Protein AF-A0AB34H4Z7-F1 (afdb_monomer_lite)

pLDDT: mean 79.8, std 16.83, range [40.38, 98.0]

Foldseek 3Di:
DDDDDDPPDDDWDQDPDPDPDDDPPGDIQLAADLVVLLVVLLVVCPDPVNPVHDDDPALDDSHHPDSVSSVVSNCSSVDDDPDDDDDDPVCPDPVVVVVVVVVVVVVPDPDDD

Structure (mmCIF, N/CA/C/O backbone):
data_AF-A0AB34H4Z7-F1
#
_entry.id   AF-A0AB34H4Z7-F1
#
loop_
_atom_site.group_PDB
_atom_site.id
_atom_site.type_symbol
_atom_site.label_atom_id
_atom_site.label_alt_id
_atom_site.label_comp_id
_atom_site.label_asym_id
_atom_site.label_entity_id
_atom_site.label_seq_id
_atom_site.pdbx_PDB_ins_code
_atom_site.Cartn_x
_atom_site.Cartn_y
_atom_site.Cartn_z
_atom_site.occupancy
_atom_site.B_iso_or_equiv
_atom_site.auth_seq_id
_atom_site.auth_comp_id
_atom_site.auth_asym_id
_atom_site.auth_atom_id
_atom_site.pdbx_PDB_model_num
ATOM 1 N N . ILE A 1 1 ? 0.964 34.616 20.577 1.00 40.38 1 ILE A N 1
ATOM 2 C CA . ILE A 1 1 ? 1.084 34.335 19.128 1.00 40.38 1 ILE A CA 1
ATOM 3 C C . ILE A 1 1 ? 0.411 33.001 18.843 1.00 40.38 1 ILE A C 1
ATOM 5 O O . ILE A 1 1 ? 0.874 31.980 19.324 1.00 40.38 1 ILE A O 1
ATOM 9 N N . SER A 1 2 ? -0.762 33.045 18.213 1.00 47.03 2 SER A N 1
ATOM 10 C CA . SER A 1 2 ? -1.578 31.863 17.923 1.00 47.03 2 SER A CA 1
ATOM 11 C C . SER A 1 2 ? -1.133 31.274 16.587 1.00 47.03 2 SER A C 1
ATOM 13 O O . SER A 1 2 ? -1.359 31.880 15.540 1.00 47.03 2 SER A O 1
ATOM 15 N N . SER A 1 3 ? -0.448 30.135 16.625 1.00 44.44 3 SER A N 1
ATOM 16 C CA . SER A 1 3 ? -0.067 29.370 15.438 1.00 44.44 3 SER A CA 1
ATOM 17 C C . SER A 1 3 ? -1.250 28.479 15.060 1.00 44.44 3 SER A C 1
ATOM 19 O O . SER A 1 3 ? -1.448 27.418 15.645 1.00 44.44 3 SER A O 1
ATOM 21 N N . SER A 1 4 ? -2.076 28.921 14.112 1.00 50.47 4 SER A N 1
ATOM 22 C CA . SER A 1 4 ? -3.092 28.039 13.524 1.00 50.47 4 SER A CA 1
ATOM 23 C C . SER A 1 4 ? -2.385 26.949 12.708 1.00 50.47 4 SER A C 1
ATOM 25 O O . SER A 1 4 ? -1.538 27.295 11.879 1.00 50.47 4 SER A O 1
ATOM 27 N N . PRO A 1 5 ? -2.682 25.653 12.913 1.00 59.00 5 PRO A N 1
ATOM 28 C CA . PRO A 1 5 ? -2.107 24.603 12.087 1.00 59.00 5 PRO A CA 1
ATOM 29 C C . PRO A 1 5 ? -2.679 24.739 10.672 1.00 59.00 5 PRO A C 1
ATOM 31 O O . PRO A 1 5 ? -3.896 24.780 10.487 1.00 59.00 5 PRO A O 1
ATOM 34 N N . LEU A 1 6 ? -1.805 24.849 9.667 1.00 52.78 6 LEU A N 1
ATOM 35 C CA . LEU A 1 6 ? -2.246 24.769 8.278 1.00 52.78 6 LEU A CA 1
ATOM 36 C C . LEU A 1 6 ? -2.942 23.415 8.066 1.00 52.78 6 LEU A C 1
ATOM 38 O O . LEU A 1 6 ? -2.390 22.391 8.477 1.00 52.78 6 LEU A O 1
ATOM 42 N N . PRO A 1 7 ? -4.119 23.377 7.418 1.00 54.91 7 PRO A N 1
ATOM 43 C CA . PRO A 1 7 ? -4.779 22.118 7.122 1.00 54.91 7 PRO A CA 1
ATOM 44 C C . PRO A 1 7 ? -3.868 21.269 6.231 1.00 54.91 7 PRO A C 1
ATOM 46 O O . PRO A 1 7 ? -3.464 21.687 5.142 1.00 54.91 7 PRO A O 1
ATOM 49 N N . SER A 1 8 ? -3.523 20.080 6.723 1.00 56.69 8 SER A N 1
ATOM 50 C CA . SER A 1 8 ? -2.687 19.089 6.051 1.00 56.69 8 SER A CA 1
ATOM 51 C C . SER A 1 8 ? -3.429 18.495 4.848 1.00 56.69 8 SER A C 1
ATOM 53 O O . SER A 1 8 ? -3.976 17.399 4.883 1.00 56.69 8 SER A O 1
ATOM 55 N N . GLY A 1 9 ? -3.452 19.253 3.754 1.00 61.50 9 GLY A N 1
ATOM 56 C CA . GLY A 1 9 ? -3.860 18.805 2.428 1.00 61.50 9 GLY A CA 1
ATOM 57 C C . GLY A 1 9 ? -5.324 19.081 2.042 1.00 61.50 9 GLY A C 1
ATOM 58 O O . GLY A 1 9 ? -6.151 19.395 2.892 1.00 61.50 9 GLY A O 1
ATOM 59 N N . PRO A 1 10 ? -5.661 18.975 0.738 1.00 54.00 10 PRO A N 1
ATOM 60 C CA . PRO A 1 10 ? -7.016 19.101 0.230 1.00 54.00 10 PRO A CA 1
ATOM 61 C C . PRO A 1 10 ? -8.047 18.305 1.026 1.00 54.00 10 PRO A C 1
ATOM 63 O O . PRO A 1 10 ? -8.003 17.077 1.092 1.00 54.00 10 PRO A O 1
ATOM 66 N N . THR A 1 11 ? -8.990 19.060 1.578 1.00 59.22 11 THR A N 1
ATOM 67 C CA . THR A 1 11 ? -10.272 18.616 2.114 1.00 59.22 11 THR A CA 1
ATOM 68 C C . THR A 1 11 ? -11.044 17.876 1.024 1.00 59.22 11 THR A C 1
ATOM 70 O O . THR A 1 11 ? -10.968 18.263 -0.144 1.00 59.22 11 THR A O 1
ATOM 73 N N . GLN A 1 12 ? -11.791 16.833 1.392 1.00 58.12 12 GLN A N 1
ATOM 74 C CA . GLN A 1 12 ? -12.688 16.106 0.493 1.00 58.12 12 GLN A CA 1
ATOM 75 C C . GLN A 1 12 ? -13.568 17.107 -0.276 1.00 58.12 12 GLN A C 1
ATOM 77 O O . GLN A 1 12 ? -14.460 17.737 0.291 1.00 58.12 12 GLN A O 1
ATOM 82 N N . ARG A 1 13 ? -13.274 17.316 -1.565 1.00 60.69 13 ARG A N 1
ATOM 83 C CA . ARG A 1 13 ? -14.014 18.245 -2.425 1.00 60.69 13 ARG A CA 1
ATOM 84 C C . ARG A 1 13 ? -15.019 17.459 -3.248 1.00 60.69 13 ARG A C 1
ATOM 86 O O . ARG A 1 13 ? -14.662 16.476 -3.897 1.00 60.69 13 ARG A O 1
ATOM 93 N N . ARG A 1 14 ? -16.273 17.911 -3.217 1.00 60.28 14 ARG A N 1
ATOM 94 C CA . ARG A 1 14 ? -17.305 17.466 -4.154 1.00 60.28 14 ARG A CA 1
ATOM 95 C C . ARG A 1 14 ? -16.842 17.870 -5.555 1.00 60.28 14 ARG A C 1
ATOM 97 O O . ARG A 1 14 ? -16.474 19.028 -5.756 1.00 60.28 14 ARG A O 1
ATOM 104 N N . LEU A 1 15 ? -16.789 16.927 -6.489 1.00 60.47 15 LEU A N 1
ATOM 105 C CA . LEU A 1 15 ? -16.397 17.233 -7.859 1.00 60.47 15 LEU A CA 1
ATOM 106 C C . LEU A 1 15 ? -17.544 18.002 -8.522 1.00 60.47 15 LEU A C 1
ATOM 108 O O . LEU A 1 15 ? -18.683 17.537 -8.534 1.00 60.47 15 LEU A O 1
ATOM 112 N N . SER A 1 16 ? -17.251 19.187 -9.057 1.00 60.22 16 SER A N 1
ATOM 113 C CA . SER A 1 16 ? -18.210 19.963 -9.844 1.00 60.22 16 SER A CA 1
ATOM 114 C C . SER A 1 16 ? -18.352 19.315 -11.218 1.00 60.22 16 SER A C 1
ATOM 116 O O . SER A 1 16 ? -17.620 19.651 -12.145 1.00 60.22 16 SER A O 1
ATOM 118 N N . VAL A 1 17 ? -19.260 18.349 -11.336 1.00 61.62 17 VAL A N 1
ATOM 119 C CA . VAL A 1 17 ? -19.573 17.676 -12.602 1.00 61.62 17 VAL A CA 1
ATOM 120 C C . VAL A 1 17 ? -21.018 18.001 -12.962 1.00 61.62 17 VAL A C 1
ATOM 122 O O . VAL A 1 17 ? -21.918 17.777 -12.156 1.00 61.62 17 VAL A O 1
ATOM 125 N N . SER A 1 18 ? -21.254 18.547 -14.155 1.00 59.59 18 SER A N 1
ATOM 126 C CA . SER A 1 18 ? -22.606 18.786 -14.671 1.00 59.59 18 SER A CA 1
ATOM 127 C C . SER A 1 18 ? -23.270 17.439 -14.984 1.00 59.59 18 SER A C 1
ATOM 129 O O . SER A 1 18 ? -23.077 16.881 -16.061 1.00 59.59 18 SER A O 1
ATOM 131 N N . ALA A 1 19 ? -24.005 16.870 -14.026 1.00 54.97 19 ALA A N 1
ATOM 132 C CA . ALA A 1 19 ? -24.731 15.617 -14.215 1.00 54.97 19 ALA A CA 1
ATOM 133 C C . ALA A 1 19 ? -25.939 15.848 -15.142 1.00 54.97 19 ALA A C 1
ATOM 135 O O . ALA A 1 19 ? -26.881 16.546 -14.778 1.00 54.97 19 ALA A O 1
ATOM 136 N N . SER A 1 20 ? -25.911 15.281 -16.352 1.00 62.50 20 SER A N 1
ATOM 137 C CA . SER A 1 20 ? -26.984 15.471 -17.338 1.00 62.50 20 SER A CA 1
ATOM 138 C C . SER A 1 20 ? -28.192 14.548 -17.136 1.00 62.50 20 SER A C 1
ATOM 140 O O . SER A 1 20 ? -29.226 14.809 -17.745 1.00 62.50 20 SER A O 1
ATOM 142 N N . ILE A 1 21 ? -28.114 13.464 -16.355 1.00 54.16 21 ILE A N 1
ATOM 143 C CA . ILE A 1 21 ? -29.220 12.497 -16.240 1.00 54.16 21 ILE A CA 1
ATOM 144 C C . ILE A 1 21 ? -29.235 11.873 -14.834 1.00 54.16 21 ILE A C 1
ATOM 146 O O . ILE A 1 21 ? -28.353 11.095 -14.501 1.00 54.16 21 ILE A O 1
ATOM 150 N N . GLY A 1 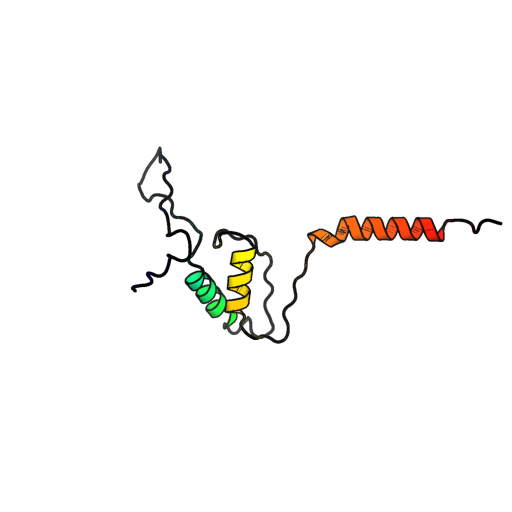22 ? -30.264 12.204 -14.042 1.00 58.66 22 GLY A N 1
ATOM 151 C CA . GLY A 1 22 ? -30.787 11.385 -12.937 1.00 58.66 22 GLY A CA 1
ATOM 152 C C . GLY A 1 22 ? -29.967 11.281 -11.640 1.00 58.66 22 GLY A C 1
ATOM 153 O O . GLY A 1 22 ? -29.155 10.378 -11.497 1.00 58.66 22 GLY A O 1
ATOM 154 N N . GLY A 1 23 ? -30.316 12.098 -10.636 1.00 55.75 23 GLY A N 1
ATOM 155 C CA . GLY A 1 23 ? -30.021 11.834 -9.217 1.00 55.75 23 GLY A CA 1
ATOM 156 C C . GLY A 1 23 ? -28.739 12.480 -8.678 1.00 55.75 23 GLY A C 1
ATOM 157 O O . GLY A 1 23 ? -27.633 12.009 -8.909 1.00 55.75 23 GLY A O 1
ATOM 158 N N . ASP A 1 24 ? -28.902 13.560 -7.914 1.00 57.03 24 ASP A N 1
ATOM 159 C CA . ASP A 1 24 ? -27.840 14.428 -7.392 1.00 57.03 24 ASP A CA 1
ATOM 160 C C . ASP A 1 24 ? -27.138 13.853 -6.142 1.00 57.03 24 ASP A C 1
ATOM 162 O O . ASP A 1 24 ? -27.225 14.385 -5.034 1.00 57.03 24 ASP A O 1
ATOM 166 N N . THR A 1 25 ? -26.414 12.747 -6.304 1.00 55.72 25 THR A N 1
ATOM 167 C CA . THR A 1 25 ? -25.305 12.410 -5.397 1.00 55.72 25 THR A CA 1
ATOM 168 C C . THR A 1 25 ? -24.002 12.736 -6.108 1.00 55.72 25 THR A C 1
ATOM 170 O O . THR A 1 25 ? -23.368 11.863 -6.696 1.00 55.72 25 THR A O 1
ATOM 173 N N . GLY A 1 26 ? -23.642 14.025 -6.113 1.00 58.47 26 GLY A N 1
ATOM 174 C CA . GLY A 1 26 ? -22.403 14.521 -6.714 1.00 58.47 26 GLY A CA 1
ATOM 175 C C . GLY A 1 26 ? -21.184 13.660 -6.365 1.00 58.47 26 GLY A C 1
ATOM 176 O O . GLY A 1 26 ? -21.018 13.232 -5.223 1.00 58.47 26 GLY A O 1
ATOM 177 N N . LEU A 1 27 ? -20.334 13.402 -7.362 1.00 60.84 27 LEU A N 1
ATOM 178 C CA . LEU A 1 27 ? -19.184 12.512 -7.221 1.00 60.84 27 LEU A CA 1
ATOM 179 C C . LEU A 1 27 ? -18.227 13.037 -6.139 1.00 60.84 27 LEU A C 1
ATOM 181 O O . LEU A 1 27 ? -17.827 14.207 -6.140 1.00 60.84 27 LEU A O 1
ATOM 185 N N . VAL A 1 28 ? -17.865 12.162 -5.205 1.00 64.00 28 VAL A N 1
ATOM 186 C CA . VAL A 1 28 ? -16.898 12.442 -4.140 1.00 64.00 28 VAL A CA 1
ATOM 187 C C . VAL A 1 28 ? -15.535 11.877 -4.522 1.00 64.00 28 VAL A C 1
ATOM 189 O O . VAL A 1 28 ? -15.440 10.812 -5.124 1.00 64.00 28 VAL A O 1
ATOM 192 N N . SER A 1 29 ? -14.471 12.603 -4.184 1.00 75.06 29 SER A N 1
ATOM 193 C CA . SER A 1 29 ? -13.097 12.126 -4.354 1.00 75.06 29 SER A CA 1
ATOM 194 C C . SER A 1 29 ? -12.893 10.787 -3.636 1.00 75.06 29 SER A C 1
ATOM 196 O O . SER A 1 29 ? -13.165 10.694 -2.442 1.00 75.06 29 SER A O 1
ATOM 198 N N . CYS A 1 30 ? -12.358 9.785 -4.340 1.00 84.50 30 CYS A N 1
ATOM 199 C CA . CYS A 1 30 ? -11.953 8.508 -3.743 1.00 84.50 30 CYS A CA 1
ATOM 200 C C . CYS A 1 30 ? -10.691 8.636 -2.879 1.00 84.50 30 CYS A C 1
ATOM 202 O O . CYS A 1 30 ? -10.419 7.748 -2.078 1.00 84.50 30 CYS A O 1
ATOM 204 N N . VAL A 1 31 ? -9.946 9.742 -3.010 1.00 91.25 31 VAL A N 1
ATOM 205 C CA . VAL A 1 31 ? -8.782 10.028 -2.167 1.00 91.25 31 VAL A CA 1
ATOM 206 C C . VAL A 1 31 ? -9.231 10.186 -0.721 1.00 91.25 31 VAL A C 1
ATOM 208 O O . VAL A 1 31 ? -9.999 11.097 -0.400 1.00 91.25 31 VAL A O 1
ATOM 211 N N . LEU A 1 32 ? -8.708 9.323 0.139 1.00 92.69 32 LEU A N 1
ATOM 212 C CA . LEU A 1 32 ? -8.980 9.314 1.565 1.00 92.69 32 LEU A CA 1
ATOM 213 C C . LEU A 1 32 ? -8.026 10.272 2.299 1.00 92.69 32 LEU A C 1
ATOM 215 O O . LEU A 1 32 ? -6.912 10.530 1.830 1.00 92.69 32 LEU A O 1
ATOM 219 N N . PRO A 1 33 ? -8.419 10.791 3.476 1.00 93.44 33 PRO A N 1
ATOM 220 C CA . PRO A 1 33 ? -7.460 11.358 4.418 1.00 93.44 33 PRO A CA 1
ATOM 221 C C . PRO A 1 33 ? -6.369 10.328 4.750 1.00 93.44 33 PRO A C 1
ATOM 223 O O . PRO A 1 33 ? -6.683 9.163 4.990 1.00 93.44 33 PRO A O 1
ATOM 226 N N . GLU A 1 34 ? -5.102 10.753 4.793 1.00 95.12 34 GLU A N 1
ATOM 227 C CA . GLU A 1 34 ? -3.957 9.845 5.004 1.00 95.12 34 GLU A CA 1
ATOM 228 C C . GLU A 1 34 ? -4.084 9.015 6.286 1.00 95.12 34 GLU A C 1
ATOM 230 O O . GLU A 1 34 ? -3.752 7.832 6.289 1.00 95.12 34 GLU A O 1
ATOM 235 N N . GLU A 1 35 ? -4.611 9.613 7.356 1.00 95.62 35 GLU A N 1
ATOM 236 C CA . GLU A 1 35 ? -4.823 8.936 8.639 1.00 95.62 35 GLU A CA 1
ATOM 237 C C . GLU A 1 35 ? -5.823 7.781 8.506 1.00 95.62 35 GLU A C 1
ATOM 239 O O . GLU A 1 35 ? -5.569 6.668 8.956 1.00 95.62 35 GLU A O 1
ATOM 244 N N . LEU A 1 36 ? -6.930 8.024 7.798 1.00 95.88 36 LEU A N 1
ATOM 245 C CA . LEU A 1 36 ? -7.980 7.036 7.571 1.00 95.88 36 LEU A CA 1
ATOM 246 C C . LEU A 1 36 ? -7.476 5.916 6.656 1.00 95.88 36 LEU A C 1
ATOM 248 O O . LEU A 1 36 ? -7.721 4.742 6.924 1.00 95.88 36 LEU A O 1
ATOM 252 N N . PHE A 1 37 ? -6.720 6.257 5.608 1.00 96.19 37 PHE A N 1
ATOM 253 C CA . PHE A 1 37 ? -6.118 5.249 4.737 1.00 96.19 37 PHE A CA 1
ATOM 254 C C . PHE A 1 37 ? -5.101 4.380 5.490 1.00 96.19 37 PHE A C 1
ATOM 256 O O . PHE A 1 37 ? -5.130 3.156 5.375 1.00 96.19 37 PHE A O 1
ATOM 263 N N . THR A 1 38 ? -4.253 5.002 6.314 1.00 97.88 38 THR A N 1
ATOM 264 C CA . THR A 1 38 ? -3.291 4.304 7.180 1.00 97.88 38 THR A CA 1
ATOM 265 C C . THR A 1 38 ? -4.002 3.364 8.152 1.00 97.88 38 THR A C 1
ATOM 267 O O . THR A 1 38 ? -3.590 2.214 8.295 1.00 97.88 38 THR A O 1
ATOM 270 N N . GLN A 1 39 ? -5.089 3.817 8.782 1.00 98.00 39 GLN A N 1
ATOM 271 C CA . GLN A 1 39 ? -5.857 3.011 9.728 1.00 98.00 39 GLN A CA 1
ATOM 272 C C . GLN A 1 39 ? -6.474 1.775 9.060 1.00 98.00 39 GLN A C 1
ATOM 274 O O . GLN A 1 39 ? -6.291 0.667 9.560 1.00 98.00 39 GLN A O 1
ATOM 279 N N . ILE A 1 40 ? -7.130 1.936 7.904 1.00 97.69 40 ILE A N 1
ATOM 280 C CA . ILE A 1 40 ? -7.706 0.809 7.149 1.00 97.69 40 ILE A CA 1
ATOM 281 C C . ILE A 1 40 ? -6.628 -0.230 6.810 1.00 97.69 40 ILE A C 1
ATOM 283 O O . ILE A 1 40 ? -6.837 -1.433 6.981 1.00 97.69 40 ILE A O 1
ATOM 287 N N . LEU A 1 41 ? -5.465 0.226 6.334 1.00 97.44 41 LEU A N 1
ATOM 288 C CA . LEU A 1 41 ? -4.343 -0.657 6.016 1.00 97.44 41 LEU A CA 1
ATOM 289 C C . LEU A 1 41 ? -3.845 -1.393 7.267 1.00 97.44 41 LEU A C 1
ATOM 291 O O . LEU A 1 41 ? -3.652 -2.607 7.221 1.00 97.44 41 LEU A O 1
ATOM 295 N N . ALA A 1 42 ? -3.672 -0.685 8.385 1.00 97.38 42 ALA A N 1
ATOM 296 C CA . ALA A 1 42 ? -3.197 -1.265 9.637 1.00 97.38 42 ALA A CA 1
ATOM 297 C C . ALA A 1 42 ? -4.160 -2.335 10.171 1.00 97.38 42 ALA A C 1
ATOM 299 O O . ALA A 1 42 ? -3.717 -3.426 10.530 1.00 97.38 42 ALA A O 1
ATOM 300 N N . GLU A 1 43 ? -5.467 -2.060 10.165 1.00 97.69 43 GLU A N 1
ATOM 301 C CA . GLU A 1 43 ? -6.500 -3.020 10.569 1.00 97.69 43 GLU A CA 1
ATOM 302 C C . GLU A 1 43 ? -6.461 -4.281 9.694 1.00 97.69 43 GLU A C 1
ATOM 304 O O . GLU A 1 43 ? -6.491 -5.399 10.211 1.00 97.69 43 GLU A O 1
ATOM 309 N N . ARG A 1 44 ? -6.302 -4.128 8.372 1.00 97.25 44 ARG A N 1
ATOM 310 C CA . ARG A 1 44 ? -6.229 -5.273 7.452 1.00 97.25 44 ARG A CA 1
ATOM 311 C C . ARG A 1 44 ? -4.981 -6.129 7.663 1.00 97.25 44 ARG A C 1
ATOM 313 O O . ARG A 1 44 ? -5.078 -7.355 7.600 1.00 97.25 44 ARG A O 1
ATOM 320 N N . ILE A 1 45 ? -3.832 -5.490 7.887 1.00 95.62 45 ILE A N 1
ATOM 321 C CA . ILE A 1 45 ? -2.527 -6.140 8.088 1.00 95.62 45 ILE A CA 1
ATOM 322 C C . ILE A 1 45 ? -2.471 -6.905 9.423 1.00 95.62 45 ILE A C 1
ATOM 324 O O . ILE A 1 45 ? -1.691 -7.851 9.550 1.00 95.62 45 ILE A O 1
ATOM 328 N N . GLN A 1 46 ? -3.271 -6.510 10.418 1.00 93.69 46 GLN A N 1
ATOM 329 C CA . GLN A 1 46 ? -3.340 -7.170 11.728 1.00 93.69 46 GLN A CA 1
ATOM 330 C C . GLN A 1 46 ? -4.188 -8.452 11.731 1.00 93.69 46 GLN A C 1
ATOM 332 O O . GLN A 1 46 ? -4.154 -9.198 12.710 1.00 93.69 46 GLN A O 1
ATOM 337 N N . LEU A 1 47 ? -4.931 -8.736 10.6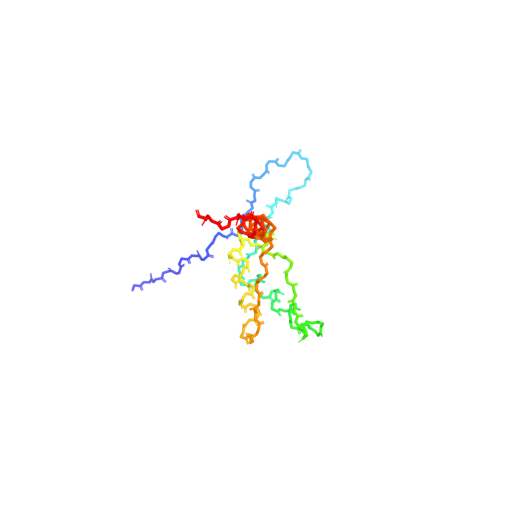55 1.00 96.50 47 LEU A N 1
ATOM 338 C CA . LEU A 1 47 ? -5.714 -9.965 10.552 1.00 96.50 47 LEU A CA 1
ATOM 339 C C . LEU A 1 47 ? -4.816 -11.209 10.472 1.00 96.50 47 LEU A C 1
ATOM 341 O O . LEU A 1 47 ? -3.673 -11.178 10.009 1.00 96.50 47 LEU A O 1
ATOM 345 N N . SER A 1 48 ? -5.358 -12.336 10.933 1.00 96.31 48 SER A N 1
ATOM 346 C CA . SER A 1 48 ? -4.614 -13.584 11.132 1.00 96.31 48 SER A CA 1
ATOM 347 C C . SER A 1 48 ? -4.078 -14.218 9.852 1.00 96.31 48 SER A C 1
ATOM 349 O O . SER A 1 48 ? -3.288 -15.147 9.940 1.00 96.31 48 SER A O 1
ATOM 351 N N . ASP A 1 49 ? -4.503 -13.782 8.671 1.00 96.88 49 ASP A N 1
ATOM 352 C CA . ASP A 1 49 ? -3.990 -14.250 7.382 1.00 96.88 49 ASP A CA 1
ATOM 353 C C . ASP A 1 49 ? -2.714 -13.507 6.940 1.00 96.88 49 ASP A C 1
ATOM 355 O O . ASP A 1 49 ? -1.980 -14.003 6.088 1.00 96.88 49 ASP A O 1
ATOM 359 N N . CYS A 1 50 ? -2.385 -12.374 7.569 1.00 95.00 50 CYS A N 1
ATOM 360 C CA . CYS A 1 50 ? -1.236 -11.525 7.226 1.00 95.00 50 CYS A CA 1
ATOM 361 C C . CYS A 1 50 ? 0.017 -11.759 8.098 1.00 95.00 50 CYS A C 1
ATOM 363 O O . CYS A 1 50 ? 1.044 -11.095 7.912 1.00 95.00 50 CYS A O 1
ATOM 365 N N . TYR A 1 51 ? -0.030 -12.705 9.044 1.00 90.44 51 TYR A N 1
ATOM 366 C CA . TYR A 1 51 ? 1.053 -12.953 10.011 1.00 90.44 51 TYR A CA 1
ATOM 367 C C . TYR A 1 51 ? 2.369 -13.433 9.381 1.00 90.44 51 TYR A C 1
ATOM 369 O O . TYR A 1 51 ? 3.437 -13.199 9.940 1.00 90.44 51 TYR A O 1
ATOM 377 N N . ARG A 1 52 ? 2.312 -14.091 8.215 1.00 93.12 52 ARG A N 1
ATOM 378 C CA . ARG A 1 52 ? 3.506 -14.580 7.494 1.00 93.12 52 ARG A CA 1
ATOM 379 C C . ARG A 1 52 ? 4.089 -13.565 6.516 1.00 93.12 52 ARG A C 1
ATOM 381 O O . ARG A 1 52 ? 5.064 -13.876 5.839 1.00 93.12 52 ARG A O 1
ATOM 388 N N . GLY A 1 53 ? 3.497 -12.380 6.434 1.00 93.06 53 GLY A N 1
ATOM 389 C CA . GLY A 1 53 ? 3.858 -11.361 5.463 1.00 93.06 53 GLY A CA 1
ATOM 390 C C . GLY A 1 53 ? 2.682 -10.970 4.581 1.00 93.06 53 GLY A C 1
ATOM 391 O O . GLY A 1 53 ? 1.635 -11.614 4.565 1.00 93.06 53 GLY A O 1
ATOM 392 N N . VAL A 1 54 ? 2.877 -9.870 3.865 1.00 95.00 54 VAL A N 1
ATOM 393 C CA . VAL A 1 54 ? 1.912 -9.281 2.940 1.00 95.00 54 VAL A CA 1
ATOM 394 C C . VAL A 1 54 ? 2.661 -8.818 1.702 1.00 95.00 54 VAL A C 1
ATOM 396 O O . VAL A 1 54 ? 3.793 -8.343 1.802 1.00 95.00 54 VAL A O 1
ATOM 399 N N . VAL A 1 55 ? 2.032 -8.967 0.541 1.00 95.38 55 VAL A N 1
ATOM 400 C CA . VAL A 1 55 ? 2.535 -8.436 -0.725 1.00 95.38 55 VAL A CA 1
ATOM 401 C C . VAL A 1 55 ? 1.518 -7.425 -1.219 1.00 95.38 55 VAL A C 1
ATOM 403 O O . VAL A 1 55 ? 0.338 -7.745 -1.344 1.00 95.38 55 VAL A O 1
ATOM 406 N N . PHE A 1 56 ? 1.990 -6.213 -1.479 1.00 94.88 56 PHE A N 1
ATOM 407 C CA . PHE A 1 56 ? 1.216 -5.181 -2.152 1.00 94.88 56 PHE A CA 1
ATOM 408 C C . PHE A 1 56 ? 1.630 -5.183 -3.615 1.00 94.88 56 PHE A C 1
ATOM 410 O O . PHE A 1 56 ? 2.818 -5.100 -3.926 1.00 94.88 56 PHE A O 1
ATOM 417 N N . ASP A 1 57 ? 0.652 -5.343 -4.494 1.00 91.88 57 ASP A N 1
ATOM 418 C CA . ASP A 1 57 ? 0.837 -5.446 -5.937 1.00 91.88 57 ASP A CA 1
ATOM 419 C C . ASP A 1 57 ? 1.298 -4.120 -6.552 1.00 91.88 57 ASP A C 1
ATOM 421 O O . ASP A 1 57 ? 2.130 -4.118 -7.460 1.00 91.88 57 ASP A O 1
ATOM 425 N N . SER A 1 58 ? 0.792 -2.994 -6.043 1.00 91.44 58 SER A N 1
ATOM 426 C CA . SER A 1 58 ? 1.140 -1.666 -6.539 1.00 91.44 58 SER A CA 1
ATOM 427 C C . SER A 1 58 ? 0.964 -0.566 -5.489 1.00 91.44 58 SER A C 1
ATOM 429 O O . SER A 1 58 ? 0.288 -0.720 -4.473 1.00 91.44 58 SER A O 1
ATOM 431 N N . LEU A 1 59 ? 1.577 0.584 -5.771 1.00 93.31 59 LEU A N 1
ATOM 432 C CA . LEU A 1 59 ? 1.341 1.854 -5.076 1.00 93.31 59 LEU A CA 1
ATOM 433 C C . LEU A 1 59 ? 0.350 2.754 -5.832 1.00 93.31 59 LEU A C 1
ATOM 435 O O . LEU A 1 59 ? -0.023 3.818 -5.336 1.00 93.31 59 LEU A O 1
ATOM 439 N N . GLU A 1 60 ? -0.053 2.360 -7.041 1.00 92.69 60 GLU A N 1
ATOM 440 C CA . GLU A 1 60 ? -1.043 3.072 -7.839 1.00 92.69 60 GLU A CA 1
ATOM 441 C C . GLU A 1 60 ? -2.446 2.748 -7.320 1.00 92.69 60 GLU A C 1
ATOM 443 O O . GLU A 1 60 ? -2.917 1.616 -7.388 1.00 92.69 60 GLU A O 1
ATOM 448 N N . THR A 1 61 ? -3.104 3.748 -6.736 1.00 92.31 61 THR A N 1
ATOM 449 C CA . THR A 1 61 ? -4.400 3.576 -6.082 1.00 92.31 61 THR A CA 1
ATOM 450 C C . THR A 1 61 ? -5.231 4.849 -6.160 1.00 92.31 61 THR A C 1
ATOM 452 O O . THR A 1 61 ? -4.700 5.956 -6.079 1.00 92.31 61 THR A O 1
ATOM 455 N N . LEU A 1 62 ? -6.553 4.696 -6.266 1.00 92.38 62 LEU A N 1
ATOM 456 C CA . LEU A 1 62 ? -7.508 5.811 -6.255 1.00 92.38 62 LEU A CA 1
ATOM 457 C C . LEU A 1 62 ? -7.693 6.424 -4.857 1.00 92.38 62 LEU A C 1
ATOM 459 O O . LEU A 1 62 ? -8.284 7.497 -4.731 1.00 92.38 62 LEU A O 1
ATOM 463 N N . PHE A 1 63 ? -7.203 5.750 -3.811 1.00 94.06 63 PHE A N 1
ATOM 464 C CA . PHE A 1 63 ? -7.396 6.152 -2.417 1.00 94.06 63 PHE A CA 1
ATOM 465 C C . PHE A 1 63 ? -6.336 7.132 -1.903 1.00 94.06 63 PHE A C 1
ATOM 467 O O . PHE A 1 63 ? -6.518 7.725 -0.841 1.00 94.06 63 PHE A O 1
ATOM 474 N N . ALA A 1 64 ? -5.261 7.356 -2.660 1.00 94.50 64 ALA A N 1
ATOM 475 C CA . ALA A 1 64 ? -4.181 8.275 -2.316 1.00 94.50 64 ALA A 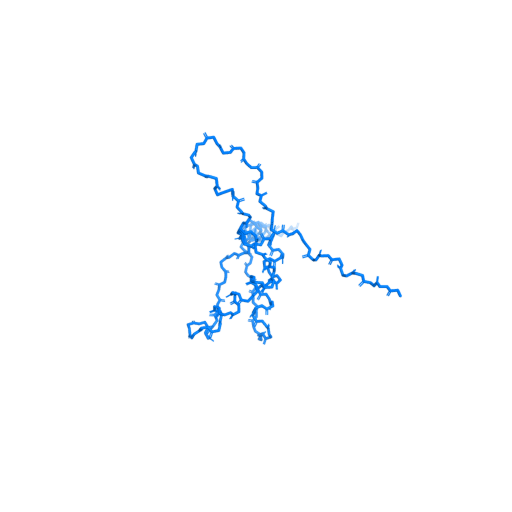CA 1
ATOM 476 C C . ALA A 1 64 ? -3.917 9.260 -3.461 1.00 94.50 64 ALA A C 1
ATOM 478 O O . ALA A 1 64 ? -4.279 9.026 -4.609 1.00 94.50 64 ALA A O 1
ATOM 479 N N . ARG A 1 65 ? -3.261 10.385 -3.159 1.00 91.88 65 ARG A N 1
ATOM 480 C CA . ARG A 1 65 ? -3.006 11.437 -4.165 1.00 91.88 65 ARG A CA 1
ATOM 481 C C . ARG A 1 65 ? -1.963 11.065 -5.207 1.00 91.88 65 ARG A C 1
ATOM 483 O O . ARG A 1 65 ? -1.952 11.643 -6.286 1.00 91.88 65 ARG A O 1
ATOM 490 N N . ASN A 1 66 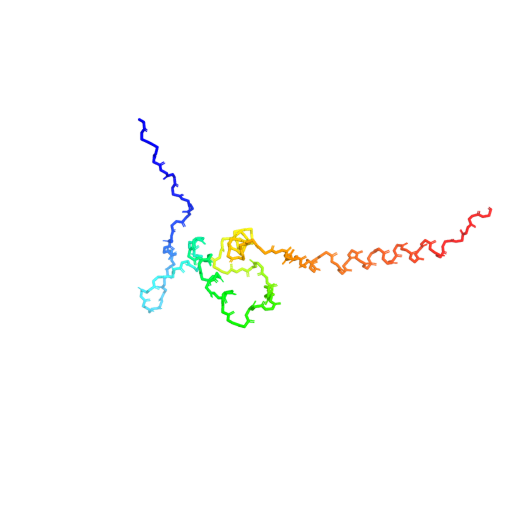? -1.031 10.202 -4.833 1.00 92.75 66 ASN A N 1
ATOM 491 C CA . ASN A 1 66 ? 0.052 9.707 -5.669 1.00 92.75 66 ASN A CA 1
ATOM 492 C C . ASN A 1 66 ? 0.716 8.512 -4.969 1.00 92.75 66 ASN A C 1
ATOM 494 O O . ASN A 1 66 ? 0.460 8.246 -3.790 1.00 92.75 66 ASN A O 1
ATOM 498 N N . ALA A 1 67 ? 1.611 7.834 -5.689 1.00 93.81 67 ALA A N 1
ATOM 499 C CA . ALA A 1 67 ? 2.335 6.670 -5.187 1.00 93.81 67 ALA A CA 1
ATOM 500 C C . ALA A 1 67 ? 3.171 6.965 -3.926 1.00 93.81 67 ALA A C 1
ATOM 502 O O . ALA A 1 67 ? 3.278 6.108 -3.055 1.00 93.81 67 ALA A O 1
ATOM 503 N N . ALA A 1 68 ? 3.729 8.174 -3.785 1.00 95.06 68 ALA A N 1
ATOM 504 C CA . ALA A 1 68 ? 4.518 8.541 -2.607 1.00 95.06 68 ALA A CA 1
ATOM 505 C C . ALA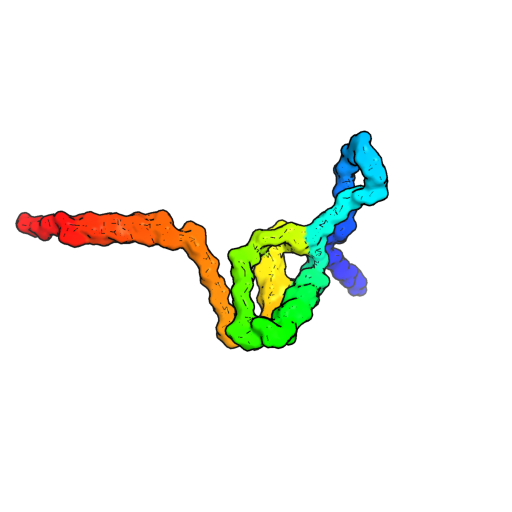 A 1 68 ? 3.645 8.660 -1.345 1.00 95.06 68 ALA A C 1
ATOM 507 O O . ALA A 1 68 ? 4.022 8.162 -0.285 1.00 95.06 68 ALA A O 1
ATOM 508 N N . ALA A 1 69 ? 2.458 9.262 -1.462 1.00 96.00 69 ALA A N 1
ATOM 509 C CA . ALA A 1 69 ? 1.487 9.334 -0.372 1.00 96.00 69 ALA A CA 1
ATOM 510 C C . ALA A 1 69 ? 0.964 7.938 0.009 1.00 96.00 69 ALA A C 1
ATOM 512 O O . ALA A 1 69 ? 0.857 7.627 1.196 1.00 96.00 69 ALA A O 1
ATOM 513 N N . ALA A 1 70 ? 0.697 7.080 -0.984 1.00 96.94 70 ALA A N 1
ATOM 514 C CA . ALA A 1 70 ? 0.316 5.689 -0.743 1.00 96.94 70 ALA A CA 1
ATOM 515 C C . ALA A 1 70 ? 1.413 4.929 0.015 1.00 96.94 70 ALA A C 1
ATOM 517 O O . ALA A 1 70 ? 1.137 4.319 1.047 1.00 96.94 70 ALA A O 1
ATOM 518 N N . LEU A 1 71 ? 2.665 5.038 -0.444 1.00 96.25 71 LEU A N 1
ATOM 519 C CA . LEU A 1 71 ? 3.823 4.419 0.196 1.00 96.25 71 LEU A CA 1
ATOM 520 C C . LEU A 1 71 ? 3.999 4.887 1.645 1.00 96.25 71 LEU A C 1
ATOM 522 O O . LEU A 1 71 ? 4.244 4.065 2.523 1.00 96.25 71 LEU A O 1
ATOM 526 N N . LEU A 1 72 ? 3.838 6.185 1.915 1.00 96.62 72 LEU A N 1
ATOM 527 C CA . LEU A 1 72 ? 3.933 6.716 3.274 1.00 96.62 72 LEU A CA 1
ATOM 528 C C . LEU A 1 72 ? 2.860 6.117 4.197 1.00 96.62 72 LEU A C 1
ATOM 530 O O . LEU A 1 72 ? 3.181 5.716 5.315 1.00 96.62 72 LEU A O 1
ATOM 534 N N . CYS A 1 73 ? 1.610 6.027 3.733 1.00 97.75 73 CYS A N 1
ATOM 535 C CA . CYS A 1 73 ? 0.522 5.407 4.500 1.00 97.75 73 CYS A CA 1
ATOM 536 C C . CYS A 1 73 ? 0.799 3.919 4.763 1.00 97.75 73 CYS A C 1
ATOM 538 O O . CYS A 1 73 ? 0.606 3.440 5.878 1.00 97.75 73 CYS A O 1
ATOM 540 N N . LEU A 1 74 ? 1.326 3.203 3.767 1.00 96.62 74 LEU A N 1
ATOM 541 C CA . LEU A 1 74 ? 1.754 1.808 3.889 1.00 96.62 74 LEU A CA 1
ATOM 542 C C . LEU A 1 74 ? 2.845 1.614 4.944 1.00 96.62 74 LEU A C 1
ATOM 544 O O . LEU A 1 74 ? 2.716 0.749 5.807 1.00 96.62 74 LEU A O 1
ATOM 548 N N . LEU A 1 75 ? 3.901 2.428 4.905 1.00 96.19 75 LEU A N 1
ATOM 549 C CA . LEU A 1 75 ? 5.001 2.348 5.868 1.00 96.19 75 LEU A CA 1
ATOM 550 C C . LEU A 1 75 ? 4.523 2.645 7.294 1.00 96.19 75 LEU A C 1
ATOM 552 O O . LEU A 1 75 ? 4.910 1.942 8.227 1.00 96.19 75 LEU A O 1
ATOM 556 N N . LYS A 1 76 ? 3.629 3.628 7.464 1.00 96.94 76 LYS A N 1
ATOM 557 C CA . LYS A 1 76 ? 2.983 3.898 8.757 1.00 96.94 76 LYS A CA 1
ATOM 558 C C . LYS A 1 76 ? 2.146 2.706 9.236 1.00 96.94 76 LYS A C 1
ATOM 560 O O . LYS A 1 76 ? 2.242 2.337 10.401 1.00 96.94 76 LYS A O 1
ATOM 565 N N . ALA A 1 77 ? 1.362 2.094 8.348 1.00 96.62 77 ALA A N 1
ATOM 566 C CA . ALA A 1 77 ? 0.486 0.969 8.675 1.00 96.62 77 ALA A CA 1
ATOM 567 C C . ALA A 1 77 ? 1.251 -0.322 9.014 1.00 96.62 77 ALA A C 1
ATOM 569 O O . ALA A 1 77 ? 0.826 -1.087 9.879 1.00 96.62 77 ALA A O 1
ATOM 570 N N . ILE A 1 78 ? 2.381 -0.568 8.345 1.00 94.25 78 ILE A N 1
ATOM 571 C CA . ILE A 1 78 ? 3.258 -1.717 8.611 1.00 94.25 78 ILE A CA 1
ATOM 572 C C . ILE A 1 78 ? 4.019 -1.535 9.936 1.00 94.25 78 ILE A C 1
ATOM 574 O O . ILE A 1 78 ? 4.300 -2.525 10.618 1.00 94.25 78 ILE A O 1
ATOM 578 N N . GLY A 1 79 ? 4.329 -0.290 10.311 1.00 91.56 79 GLY A N 1
ATOM 579 C CA . GLY A 1 79 ? 5.065 0.038 11.527 1.00 91.56 79 GLY A CA 1
ATOM 580 C C . GLY A 1 79 ? 6.520 -0.437 11.474 1.00 91.56 79 GLY A C 1
ATOM 581 O O . GLY A 1 79 ? 7.166 -0.437 10.427 1.00 91.56 79 GLY A O 1
ATOM 582 N N . THR A 1 80 ? 7.060 -0.851 12.618 1.00 88.50 80 THR A N 1
ATOM 583 C CA . THR A 1 80 ? 8.455 -1.296 12.750 1.00 88.50 80 THR A CA 1
ATOM 584 C C . THR A 1 80 ? 8.591 -2.796 12.477 1.00 88.50 80 THR A C 1
ATOM 586 O O . THR A 1 80 ? 8.720 -3.591 13.409 1.00 88.50 80 THR A O 1
ATOM 589 N N . ARG A 1 81 ? 8.546 -3.201 11.201 1.00 89.06 81 ARG A N 1
ATOM 590 C CA . ARG A 1 81 ? 8.892 -4.574 10.785 1.00 89.06 81 ARG A CA 1
ATOM 591 C C . ARG A 1 81 ? 10.356 -4.676 10.373 1.00 89.06 81 ARG A C 1
ATOM 593 O O . ARG A 1 81 ? 10.899 -3.760 9.768 1.00 89.06 81 ARG A O 1
ATOM 600 N N . GLU A 1 82 ? 10.967 -5.819 10.669 1.00 89.94 82 GLU A N 1
ATOM 601 C CA . GLU A 1 82 ? 12.383 -6.087 10.382 1.00 89.94 82 GLU A CA 1
ATOM 602 C C . GLU A 1 82 ? 12.676 -6.212 8.878 1.00 89.94 82 GLU A C 1
ATOM 604 O O . GLU A 1 82 ? 13.743 -5.824 8.406 1.00 89.94 82 GLU A O 1
ATOM 609 N N . HIS A 1 83 ? 11.721 -6.736 8.107 1.00 92.75 83 HIS A N 1
ATOM 610 C CA . HIS A 1 83 ? 11.909 -7.051 6.694 1.00 92.75 83 HIS A CA 1
ATOM 611 C C . HIS A 1 83 ? 10.861 -6.349 5.829 1.00 92.75 83 HIS A C 1
ATOM 613 O O . HIS A 1 83 ? 9.682 -6.708 5.842 1.00 92.75 83 HIS A O 1
ATOM 619 N N . ILE A 1 84 ? 11.306 -5.349 5.065 1.00 94.50 84 ILE A N 1
ATOM 620 C CA . ILE A 1 84 ? 10.500 -4.611 4.089 1.00 94.50 84 ILE A CA 1
ATOM 621 C C . ILE A 1 84 ? 11.294 -4.563 2.784 1.00 94.50 84 ILE A C 1
ATOM 623 O O . ILE A 1 84 ? 12.413 -4.054 2.753 1.00 94.50 84 ILE A O 1
ATOM 627 N N . TYR A 1 85 ? 10.712 -5.089 1.709 1.00 93.12 85 TYR A N 1
ATOM 628 C CA . TYR A 1 85 ? 11.340 -5.153 0.391 1.00 93.12 85 TYR A CA 1
ATOM 629 C C . TYR A 1 85 ? 10.452 -4.473 -0.649 1.00 93.12 85 TYR A C 1
ATOM 631 O O . TYR A 1 85 ? 9.227 -4.554 -0.575 1.00 93.12 85 TYR A O 1
ATOM 639 N N . VAL A 1 86 ? 11.076 -3.832 -1.637 1.00 90.00 86 VAL A N 1
ATOM 640 C CA . VAL A 1 86 ? 10.394 -3.222 -2.784 1.00 90.00 86 VAL A CA 1
ATOM 641 C C . VAL A 1 86 ? 10.914 -3.887 -4.049 1.00 90.00 86 VAL A C 1
ATOM 643 O O . VAL A 1 86 ? 12.117 -3.890 -4.299 1.00 90.00 86 VAL A O 1
ATOM 646 N N . ILE A 1 87 ? 10.005 -4.444 -4.845 1.00 89.19 87 ILE A N 1
ATOM 647 C CA . ILE A 1 87 ? 10.325 -5.067 -6.130 1.00 89.19 87 ILE A CA 1
ATOM 648 C C . ILE A 1 87 ? 9.916 -4.087 -7.228 1.00 89.19 87 ILE A C 1
ATOM 650 O O . ILE A 1 87 ? 8.737 -3.778 -7.377 1.00 89.19 87 ILE A O 1
ATOM 654 N N . ASN A 1 88 ? 10.887 -3.586 -7.992 1.00 85.62 88 ASN A N 1
ATOM 655 C CA . ASN A 1 88 ? 10.633 -2.686 -9.114 1.00 85.62 88 ASN A CA 1
ATOM 656 C C . ASN A 1 88 ? 10.853 -3.407 -10.449 1.00 85.62 88 ASN A C 1
ATOM 658 O O . ASN A 1 88 ? 11.985 -3.563 -10.899 1.00 85.62 88 ASN A O 1
ATOM 662 N N . VAL A 1 89 ? 9.762 -3.799 -11.109 1.00 73.25 89 VAL A N 1
ATOM 663 C CA . VAL A 1 89 ? 9.811 -4.516 -12.396 1.00 73.25 89 VAL A CA 1
ATOM 664 C C . VAL A 1 89 ? 10.107 -3.576 -13.577 1.00 73.25 89 VAL A C 1
ATOM 666 O O . VAL A 1 89 ? 10.588 -4.020 -14.618 1.00 73.25 89 VAL A O 1
ATOM 669 N N . ALA A 1 90 ? 9.891 -2.262 -13.429 1.00 67.25 90 ALA A N 1
ATOM 670 C CA . ALA A 1 90 ? 10.090 -1.295 -14.513 1.00 67.25 90 ALA A CA 1
ATOM 671 C C . ALA A 1 90 ? 11.559 -1.172 -14.961 1.00 67.25 90 ALA A C 1
ATOM 673 O O . ALA A 1 90 ? 11.829 -0.737 -16.080 1.00 67.25 90 ALA A O 1
ATOM 674 N N . GLN A 1 91 ? 12.510 -1.557 -14.108 1.00 57.78 91 GLN A N 1
ATOM 675 C CA . GLN A 1 91 ? 13.938 -1.463 -14.411 1.00 57.78 91 GLN A CA 1
ATOM 676 C C . GLN A 1 91 ? 14.529 -2.725 -15.055 1.00 57.78 91 GLN A C 1
ATOM 678 O O . GLN A 1 91 ? 15.630 -2.640 -15.591 1.00 57.78 91 GLN A O 1
ATOM 683 N N . ASP A 1 92 ? 13.831 -3.865 -15.083 1.00 64.62 92 ASP A N 1
ATOM 684 C CA . ASP A 1 92 ? 14.548 -5.149 -15.146 1.00 64.62 92 ASP A CA 1
ATOM 685 C C . ASP A 1 92 ? 14.410 -5.958 -16.444 1.00 64.62 92 ASP A C 1
ATOM 687 O O . ASP A 1 92 ? 15.050 -6.987 -16.602 1.00 64.62 92 ASP A O 1
ATOM 691 N N . TYR A 1 93 ? 13.646 -5.506 -17.444 1.00 65.88 93 TYR A N 1
ATOM 692 C CA . TYR A 1 93 ? 13.668 -6.207 -18.740 1.00 65.88 93 TYR A CA 1
ATOM 693 C C . TYR A 1 93 ? 14.605 -5.554 -19.754 1.00 65.88 93 TYR A C 1
ATOM 695 O O . TYR A 1 93 ? 15.509 -6.197 -20.286 1.00 65.88 93 TYR A O 1
ATOM 703 N N . ALA A 1 94 ? 14.416 -4.265 -20.039 1.00 73.56 94 ALA A N 1
ATOM 704 C CA . ALA A 1 94 ? 15.192 -3.586 -21.075 1.00 73.56 94 ALA A CA 1
ATOM 705 C C . ALA A 1 94 ? 16.660 -3.383 -20.665 1.00 73.56 94 ALA A C 1
ATOM 707 O O . ALA A 1 94 ? 17.552 -3.606 -21.484 1.00 73.56 94 ALA A O 1
ATOM 708 N N . ALA A 1 95 ? 16.915 -3.012 -19.404 1.00 75.75 95 ALA A N 1
ATOM 709 C CA . ALA A 1 95 ? 18.270 -2.813 -18.896 1.00 75.75 95 ALA A CA 1
ATOM 710 C C . ALA A 1 95 ? 19.026 -4.144 -18.774 1.00 75.75 95 ALA A C 1
ATOM 712 O O . ALA A 1 95 ? 20.142 -4.252 -19.281 1.00 75.75 95 ALA A O 1
ATOM 713 N N . MET A 1 96 ? 18.384 -5.178 -18.216 1.00 73.88 96 MET A N 1
ATOM 714 C CA . MET A 1 96 ? 18.945 -6.533 -18.146 1.00 73.88 96 MET A CA 1
ATOM 715 C C . MET A 1 96 ? 19.265 -7.078 -19.545 1.00 73.88 96 MET A C 1
ATOM 717 O O . MET A 1 96 ? 20.362 -7.582 -19.789 1.00 73.88 96 MET A O 1
ATOM 721 N N . LYS A 1 97 ? 18.351 -6.910 -20.512 1.00 80.12 97 LYS A N 1
ATOM 722 C CA . LYS A 1 97 ? 18.563 -7.335 -21.904 1.00 80.12 97 LYS A CA 1
ATOM 723 C C . LYS A 1 97 ? 19.695 -6.566 -22.590 1.00 80.12 97 LYS A C 1
ATOM 725 O O . LYS A 1 97 ? 20.460 -7.158 -23.352 1.00 80.12 97 LYS A O 1
ATOM 730 N N . ALA A 1 98 ? 19.809 -5.261 -22.346 1.00 82.81 98 ALA A N 1
ATOM 731 C CA . ALA A 1 98 ? 20.897 -4.448 -22.885 1.00 82.81 98 ALA A CA 1
ATOM 732 C C . ALA A 1 98 ? 22.259 -4.863 -22.302 1.00 82.81 98 ALA A C 1
ATOM 734 O O . ALA A 1 98 ? 23.235 -4.965 -23.046 1.00 82.81 98 ALA A O 1
ATOM 735 N N . GLN A 1 99 ? 22.314 -5.168 -21.003 1.00 81.94 99 GLN A N 1
ATOM 736 C CA . GLN A 1 99 ? 23.527 -5.620 -20.322 1.00 81.94 99 GLN A CA 1
ATOM 737 C C . GLN A 1 99 ? 23.991 -7.003 -20.811 1.00 81.94 99 GLN A C 1
ATOM 739 O O . GLN A 1 99 ? 25.170 -7.183 -21.113 1.00 81.94 99 GLN A O 1
ATOM 744 N N . GLU A 1 100 ? 23.069 -7.958 -20.969 1.00 82.75 100 GLU A N 1
ATOM 745 C CA . GLU A 1 100 ? 23.327 -9.275 -21.579 1.00 82.75 100 GLU A CA 1
ATOM 746 C C . GLU A 1 100 ? 23.910 -9.147 -22.994 1.00 82.75 100 GLU A C 1
ATOM 748 O O . GLU A 1 100 ? 24.896 -9.806 -23.337 1.00 82.75 100 GLU A O 1
ATOM 753 N N . LYS A 1 101 ? 23.324 -8.271 -23.823 1.00 85.56 101 LYS A N 1
ATOM 754 C CA . LYS A 1 101 ? 23.799 -8.035 -25.191 1.00 85.56 101 LYS A CA 1
ATOM 755 C C . LYS A 1 101 ? 25.218 -7.456 -25.202 1.00 85.56 101 LYS A C 1
ATOM 757 O O . LYS A 1 101 ? 26.067 -7.959 -25.935 1.00 85.56 101 LYS A O 1
ATOM 762 N N . ALA A 1 102 ? 25.486 -6.459 -24.359 1.00 85.75 102 ALA A N 1
ATOM 763 C CA . ALA A 1 102 ? 26.810 -5.850 -24.243 1.00 85.75 102 ALA A CA 1
ATOM 764 C C . ALA A 1 102 ? 27.877 -6.853 -23.766 1.00 85.75 102 ALA A C 1
ATOM 766 O O . ALA A 1 102 ? 29.012 -6.818 -24.242 1.00 85.75 102 ALA A O 1
ATOM 767 N N . LYS A 1 103 ? 27.519 -7.780 -22.868 1.00 82.94 103 LYS A N 1
ATOM 768 C CA . LYS A 1 103 ? 28.434 -8.821 -22.383 1.00 82.94 103 LYS A CA 1
ATOM 769 C C . LYS A 1 103 ? 28.808 -9.826 -23.483 1.00 82.94 103 LYS A C 1
ATOM 771 O O . LYS A 1 103 ? 29.990 -10.111 -23.661 1.00 82.94 103 LYS A O 1
ATOM 776 N N . LYS A 1 104 ? 27.836 -10.287 -24.283 1.00 81.88 104 LYS A N 1
ATOM 777 C CA . LYS A 1 104 ? 28.091 -11.186 -25.432 1.00 81.88 104 LYS A CA 1
ATOM 778 C C . LYS A 1 104 ? 28.990 -10.550 -26.497 1.00 81.88 104 LYS A C 1
ATOM 780 O O . LYS A 1 104 ? 29.827 -11.232 -27.081 1.00 81.88 104 LYS A O 1
ATOM 785 N N . GLU A 1 105 ? 28.848 -9.247 -26.740 1.00 82.31 105 GLU A N 1
ATOM 786 C CA . GLU A 1 105 ? 29.698 -8.514 -27.691 1.00 82.31 105 GLU A CA 1
ATOM 787 C C . GLU A 1 105 ? 31.151 -8.359 -27.202 1.00 82.31 105 GLU A C 1
ATOM 789 O O . GLU A 1 105 ? 32.065 -8.296 -28.025 1.00 82.31 105 GLU A O 1
ATOM 794 N N . GLN A 1 106 ? 31.390 -8.334 -25.885 1.00 73.38 106 GLN A N 1
ATOM 795 C CA . GLN A 1 106 ? 32.747 -8.305 -25.322 1.00 73.38 106 GLN A CA 1
ATOM 796 C C . GLN A 1 106 ? 33.430 -9.678 -25.355 1.00 73.38 106 GLN A C 1
ATOM 798 O O . GLN A 1 106 ? 34.618 -9.747 -25.655 1.00 73.38 106 GLN A O 1
ATOM 803 N N . GLU A 1 107 ? 32.692 -10.763 -25.106 1.00 71.62 107 GLU A N 1
ATOM 804 C CA . GLU A 1 107 ? 33.224 -12.137 -25.161 1.00 71.62 107 GLU A CA 1
ATOM 805 C C . GLU A 1 107 ? 33.526 -12.599 -26.601 1.00 71.62 107 GLU A C 1
ATOM 807 O O . GLU A 1 107 ? 34.421 -13.412 -26.816 1.00 71.62 107 GLU A O 1
ATOM 812 N N . GLY A 1 108 ? 32.825 -12.053 -27.603 1.00 62.09 108 GLY A N 1
ATOM 813 C CA . GLY A 1 108 ? 33.057 -12.337 -29.025 1.00 62.09 108 GLY A CA 1
ATOM 814 C C . GLY A 1 108 ? 34.119 -11.466 -29.704 1.00 62.09 108 GLY A C 1
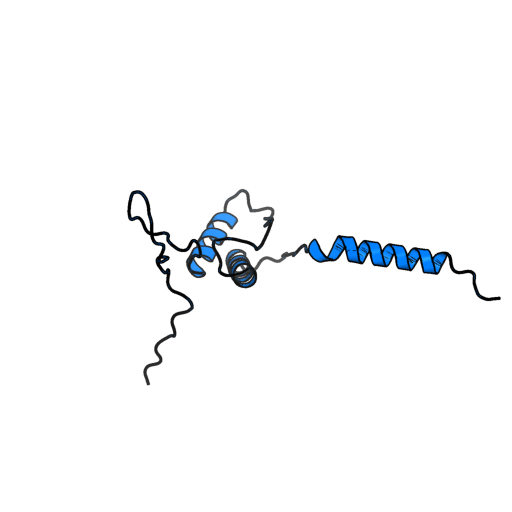ATOM 815 O O . GLY A 1 108 ? 34.337 -11.612 -30.909 1.00 62.09 108 GLY A O 1
ATOM 816 N N . LYS A 1 109 ? 34.762 -10.537 -28.985 1.00 59.19 109 LYS A N 1
ATOM 817 C CA . LYS A 1 109 ? 35.751 -9.636 -29.584 1.00 59.19 109 LYS A CA 1
ATOM 818 C C . LYS A 1 109 ? 37.114 -10.342 -29.629 1.00 59.19 109 LYS A C 1
ATOM 820 O O . LYS A 1 109 ? 37.664 -10.629 -28.566 1.00 59.19 109 LYS A O 1
ATOM 825 N N . PRO A 1 110 ? 37.675 -10.644 -30.818 1.00 59.41 110 PRO A N 1
ATOM 826 C CA . PRO A 1 110 ? 38.992 -11.259 -30.897 1.00 59.41 110 PRO A CA 1
ATOM 827 C C . PRO A 1 110 ? 40.017 -10.331 -30.243 1.00 59.41 110 PRO A C 1
ATOM 829 O O . PRO A 1 110 ? 39.989 -9.114 -30.449 1.00 59.41 110 PRO A O 1
ATOM 832 N N . ILE A 1 111 ? 40.892 -10.916 -29.423 1.00 61.47 111 ILE A N 1
ATOM 833 C CA . ILE A 1 111 ? 42.014 -10.217 -28.796 1.00 61.47 111 ILE A CA 1
ATOM 834 C C . ILE A 1 111 ? 42.830 -9.597 -29.938 1.00 61.47 111 ILE A C 1
ATOM 836 O O . ILE A 1 111 ? 43.213 -10.335 -30.849 1.00 61.47 111 ILE A O 1
ATOM 840 N N . PRO A 1 112 ? 43.050 -8.270 -29.952 1.00 66.88 112 PRO A N 1
ATOM 841 C CA . PRO A 1 112 ? 43.856 -7.655 -30.992 1.00 66.88 112 PRO A CA 1
ATOM 842 C C . PRO A 1 112 ? 45.281 -8.210 -30.885 1.00 66.88 112 PRO A C 1
ATOM 844 O O . PRO A 1 112 ? 45.916 -8.088 -29.838 1.00 66.88 112 PRO A O 1
ATOM 847 N N . SER A 1 113 ? 45.708 -8.881 -31.955 1.00 58.06 113 SER A N 1
ATOM 848 C CA . SER A 1 113 ? 47.053 -9.426 -32.174 1.00 58.06 113 SER A CA 1
ATOM 849 C C . SER A 1 113 ? 48.077 -8.333 -32.426 1.00 58.06 113 SER A C 1
ATOM 851 O O . SER A 1 113 ? 47.734 -7.425 -33.220 1.00 58.06 113 SER A O 1
#

Secondary structure (DSSP, 8-state):
---PPPPSS---PBP-----SS----PBP-PPPHHHHHHHHHHHHTSTTSTT------S--TTSSSHHHHHHHHHHHH-S-S------GGGTTHHHHHHHHHHHHHHTSPPP-

Organism: Eschrichtius robustus (NCBI:txid9764)

InterPro domains:
  IPR033305 Hydrocephalus-inducing-like [PTHR23053] (4-108)
  IPR033768 Hydin adenylate kinase-like domain [PF17213] (1-59)

Radius of gyration: 23.65 Å; chains: 1; bounding box: 78×49×51 Å

Sequence (113 aa):
ISSSPLPSGPTQRRLSVSASIGGDTGLVSCVLPEELFTQILAERIQLSDCYRGVVFDSLETLFARNAAAALLCLLKAIGTREHIYVINVAQDYAAMKAQEKAKKEQEGKPIPS